Protein AF-K4QZ03-F1 (afdb_monomer_lite)

Structure (mmCIF, N/CA/C/O backbone):
data_AF-K4QZ03-F1
#
_entry.id   AF-K4QZ03-F1
#
loop_
_atom_site.group_PDB
_atom_site.id
_atom_site.type_symbol
_atom_site.label_atom_id
_atom_site.label_alt_id
_atom_site.label_comp_id
_atom_site.label_asym_id
_atom_site.label_entity_id
_atom_site.label_seq_id
_atom_site.pdbx_PDB_ins_code
_atom_site.Cartn_x
_atom_site.Cartn_y
_atom_site.Cartn_z
_atom_site.occupancy
_atom_site.B_iso_or_equiv
_atom_site.auth_seq_id
_atom_site.auth_comp_id
_atom_site.auth_asym_id
_atom_site.auth_atom_id
_atom_site.pdbx_PDB_model_num
ATOM 1 N N . MET A 1 1 ? -0.118 31.481 -8.036 1.00 44.06 1 MET A N 1
ATOM 2 C CA . MET A 1 1 ? -0.001 30.556 -6.888 1.00 44.06 1 MET A CA 1
ATOM 3 C C . MET A 1 1 ? -1.365 29.911 -6.633 1.00 44.06 1 MET A C 1
ATOM 5 O O . MET A 1 1 ? -2.047 30.269 -5.687 1.00 44.06 1 MET A O 1
ATOM 9 N N . THR A 1 2 ? -1.806 29.025 -7.532 1.00 47.28 2 THR A N 1
ATOM 10 C CA . THR A 1 2 ? -2.956 28.109 -7.370 1.00 47.28 2 THR A CA 1
ATOM 11 C C . THR A 1 2 ? -2.961 27.199 -8.599 1.00 47.28 2 THR A C 1
ATOM 13 O O . THR A 1 2 ? -3.250 27.697 -9.675 1.00 47.28 2 THR A O 1
ATOM 16 N N . ASP A 1 3 ? -2.531 25.940 -8.466 1.00 45.00 3 ASP A N 1
ATOM 17 C CA . ASP A 1 3 ? -3.018 24.755 -9.217 1.00 45.00 3 ASP A CA 1
ATOM 18 C C . ASP A 1 3 ? -2.136 23.529 -8.897 1.00 45.00 3 ASP A C 1
ATOM 20 O O . ASP A 1 3 ? -1.487 22.936 -9.751 1.00 45.00 3 ASP A O 1
ATOM 24 N N . GLY A 1 4 ? -2.038 23.175 -7.613 1.00 45.56 4 GLY A N 1
ATOM 25 C CA . GLY A 1 4 ? -1.431 21.905 -7.198 1.00 45.56 4 GLY A CA 1
ATOM 26 C C . GLY A 1 4 ? -2.439 20.754 -7.158 1.00 45.56 4 GLY A C 1
ATOM 27 O O . GLY A 1 4 ? -2.055 19.630 -6.877 1.00 45.56 4 GLY A O 1
ATOM 28 N N . ARG A 1 5 ? -3.735 21.011 -7.391 1.00 44.88 5 ARG A N 1
ATOM 29 C CA . ARG A 1 5 ? -4.811 20.047 -7.103 1.00 44.88 5 ARG A CA 1
ATOM 30 C C . ARG A 1 5 ? -5.104 19.117 -8.284 1.00 44.88 5 ARG A C 1
ATOM 32 O O . ARG A 1 5 ? -5.384 17.943 -8.069 1.00 44.88 5 ARG A O 1
ATOM 39 N N . ARG A 1 6 ? -4.945 19.596 -9.524 1.00 47.06 6 ARG A N 1
ATOM 40 C CA . ARG A 1 6 ? -5.271 18.819 -10.735 1.00 47.06 6 ARG A CA 1
ATOM 41 C C . ARG A 1 6 ? -4.330 17.645 -11.017 1.00 47.06 6 ARG A C 1
ATOM 43 O O . ARG A 1 6 ? -4.777 16.623 -11.527 1.00 47.06 6 ARG A O 1
ATOM 50 N N . VAL A 1 7 ? -3.049 17.750 -10.658 1.00 54.28 7 VAL A N 1
ATOM 51 C CA . VAL A 1 7 ? -2.078 16.655 -10.871 1.00 54.28 7 VAL A CA 1
ATOM 52 C C . VAL A 1 7 ? -2.278 15.517 -9.858 1.00 54.28 7 VAL A C 1
ATOM 54 O O . VAL A 1 7 ? -2.093 14.349 -10.198 1.00 54.28 7 VAL A O 1
ATOM 57 N N . TYR A 1 8 ? -2.715 15.831 -8.633 1.00 46.31 8 TYR A N 1
ATOM 58 C CA . TYR A 1 8 ? -2.955 14.825 -7.594 1.00 46.31 8 TYR A CA 1
ATOM 59 C C . TYR A 1 8 ? -4.190 13.959 -7.883 1.00 46.31 8 TYR A C 1
ATOM 61 O O . TYR A 1 8 ? -4.121 12.744 -7.713 1.00 46.31 8 TYR A O 1
ATOM 69 N N . GLU A 1 9 ? -5.283 14.540 -8.391 1.00 52.16 9 GLU A N 1
ATOM 70 C CA . GLU A 1 9 ? -6.512 13.788 -8.704 1.00 52.16 9 GLU A CA 1
ATOM 71 C C . GLU A 1 9 ? -6.298 12.755 -9.826 1.00 52.16 9 GLU A C 1
ATOM 73 O O . GLU A 1 9 ? -6.789 11.626 -9.747 1.00 52.16 9 GLU A O 1
ATOM 78 N N . HIS A 1 10 ? -5.502 13.084 -10.851 1.00 58.97 10 HIS A N 1
ATOM 79 C CA . HIS A 1 10 ? -5.261 12.155 -11.959 1.00 58.97 10 HIS A CA 1
ATOM 80 C C . HIS A 1 10 ? -4.412 10.936 -11.544 1.00 58.97 10 HIS A C 1
ATOM 82 O O . HIS A 1 10 ? -4.610 9.831 -12.073 1.00 58.97 10 HIS A O 1
ATOM 88 N N . ARG A 1 11 ? -3.500 11.117 -10.578 1.00 54.00 11 ARG A N 1
ATOM 89 C CA . ARG A 1 11 ? -2.606 10.068 -10.062 1.00 54.00 11 ARG A CA 1
ATOM 90 C C . ARG A 1 11 ? -3.364 8.949 -9.353 1.00 54.00 11 ARG A C 1
ATOM 92 O O . ARG A 1 11 ? -2.988 7.788 -9.479 1.00 54.00 11 ARG A O 1
ATOM 99 N N . GLU A 1 12 ? -4.444 9.274 -8.648 1.00 57.34 12 GLU A N 1
ATOM 100 C CA . GLU A 1 12 ? -5.259 8.266 -7.959 1.00 57.34 12 GLU A CA 1
ATOM 101 C C . GLU A 1 12 ? -6.119 7.449 -8.936 1.00 57.34 12 GLU A C 1
ATOM 103 O O . GLU A 1 12 ? -6.275 6.240 -8.763 1.00 57.34 12 GLU A O 1
ATOM 108 N N . LEU A 1 13 ? -6.621 8.071 -10.010 1.00 58.00 13 LEU A N 1
ATOM 109 C CA . LEU A 1 13 ? -7.438 7.389 -11.025 1.00 58.00 13 LEU A CA 1
ATOM 110 C C . LEU A 1 13 ? -6.636 6.421 -11.906 1.00 58.00 13 LEU A C 1
ATOM 112 O O . LEU A 1 13 ? -7.189 5.436 -12.396 1.00 58.00 13 LEU A O 1
ATOM 116 N N . THR A 1 14 ? -5.345 6.695 -12.096 1.00 65.38 14 THR A N 1
ATOM 117 C CA . THR A 1 14 ? -4.439 5.925 -12.966 1.00 65.38 14 THR A CA 1
ATOM 118 C C . THR A 1 14 ? -3.443 5.062 -12.189 1.00 65.38 14 THR A C 1
ATOM 120 O O . THR A 1 14 ? -2.553 4.452 -12.789 1.00 65.38 14 THR A O 1
ATOM 123 N N . ALA A 1 15 ? -3.597 4.988 -10.861 1.00 80.62 15 ALA A N 1
ATOM 124 C CA . ALA A 1 15 ? -2.713 4.226 -9.994 1.00 80.62 15 ALA A CA 1
ATOM 125 C C . ALA A 1 15 ? -2.626 2.756 -10.460 1.00 80.62 15 ALA A C 1
ATOM 127 O O . ALA A 1 15 ? -3.662 2.109 -10.654 1.00 80.62 15 ALA A O 1
ATOM 128 N N . PRO A 1 16 ? -1.408 2.206 -10.636 1.00 86.19 16 PRO A N 1
ATOM 129 C CA . PRO A 1 16 ? -1.225 0.829 -11.094 1.00 86.19 16 PRO A CA 1
ATOM 130 C C . PRO A 1 16 ? -1.725 -0.196 -10.076 1.00 86.19 16 PRO A C 1
ATOM 132 O O . PRO A 1 16 ? -2.055 -1.314 -10.456 1.00 86.19 16 PRO A O 1
ATOM 135 N N . VAL A 1 17 ? -1.792 0.186 -8.801 1.00 92.19 17 VAL A N 1
ATOM 136 C CA . VAL A 1 17 ? -2.226 -0.670 -7.702 1.00 92.19 17 VAL A CA 1
ATOM 137 C C . VAL A 1 17 ? -3.505 -0.101 -7.102 1.00 92.19 17 VAL A C 1
ATOM 139 O O . VAL A 1 17 ? -3.547 1.070 -6.721 1.00 92.19 17 VAL A O 1
ATOM 142 N N . ARG A 1 18 ? -4.545 -0.933 -6.985 1.00 92.62 18 ARG A N 1
ATOM 143 C CA . ARG A 1 18 ? -5.760 -0.591 -6.228 1.00 92.62 18 ARG A CA 1
ATOM 144 C C . ARG A 1 18 ? -5.869 -1.427 -4.965 1.00 92.62 18 ARG A C 1
ATOM 146 O O . ARG A 1 18 ? -5.492 -2.594 -4.957 1.00 92.62 18 ARG A O 1
ATOM 153 N N . LEU A 1 19 ? -6.434 -0.814 -3.927 1.00 92.38 19 LEU A N 1
ATOM 154 C CA . LEU A 1 19 ? -6.674 -1.427 -2.625 1.00 92.38 19 LEU A CA 1
ATOM 155 C C . LEU A 1 19 ? -8.175 -1.441 -2.328 1.00 92.38 19 LEU A C 1
ATOM 157 O O . LEU A 1 19 ? -8.845 -0.414 -2.457 1.00 92.38 19 LEU A O 1
ATOM 161 N N . ARG A 1 20 ? -8.706 -2.596 -1.931 1.00 90.12 20 ARG A N 1
ATOM 162 C CA . ARG A 1 20 ? -10.109 -2.783 -1.530 1.00 90.12 20 ARG A CA 1
ATOM 163 C C . ARG A 1 20 ? -10.185 -3.602 -0.242 1.00 90.12 20 ARG A C 1
ATOM 165 O O . ARG A 1 20 ? -9.265 -4.353 0.062 1.00 90.12 20 ARG A O 1
ATOM 172 N N . SER A 1 21 ? -11.277 -3.479 0.509 1.00 81.62 21 SER A N 1
ATOM 173 C CA . SER A 1 21 ? -11.605 -4.447 1.563 1.00 81.62 21 SER A CA 1
ATOM 174 C C . SER A 1 21 ? -12.329 -5.648 0.967 1.00 81.62 21 SER A C 1
ATOM 176 O O . SER A 1 21 ? -13.191 -5.488 0.101 1.00 81.62 21 SER A O 1
ATOM 178 N N . PHE A 1 22 ? -12.034 -6.838 1.485 1.00 70.25 22 PHE A N 1
ATOM 179 C CA . PHE A 1 22 ? -12.877 -8.014 1.304 1.00 70.25 22 PHE A CA 1
ATOM 180 C C . PHE A 1 22 ? -13.451 -8.419 2.657 1.00 70.25 22 PHE A C 1
ATOM 182 O O . PHE A 1 22 ? -12.757 -8.367 3.677 1.00 70.25 22 PHE A O 1
ATOM 189 N N . ARG A 1 23 ? -14.751 -8.734 2.699 1.00 55.66 23 ARG A N 1
ATOM 190 C CA . ARG A 1 23 ? -15.416 -9.037 3.970 1.00 55.66 23 ARG A CA 1
ATOM 191 C C . ARG A 1 23 ? -14.722 -10.234 4.624 1.00 55.66 23 ARG A C 1
ATOM 193 O O . ARG A 1 23 ? -14.546 -11.259 3.989 1.00 55.66 23 ARG A O 1
ATOM 200 N N . HIS A 1 24 ? -14.343 -10.071 5.890 1.00 52.50 24 HIS A N 1
ATOM 201 C CA . HIS A 1 24 ? -13.774 -11.096 6.776 1.00 52.50 24 HIS A CA 1
ATOM 202 C C . HIS A 1 24 ? -12.394 -11.689 6.409 1.00 52.50 24 HIS A C 1
ATOM 204 O O . HIS A 1 24 ? -11.777 -12.264 7.299 1.00 52.50 24 HIS A O 1
ATOM 210 N N . GLU A 1 25 ? -11.861 -11.489 5.196 1.00 53.41 25 GLU A N 1
ATOM 211 C CA . GLU A 1 25 ? -10.586 -12.110 4.761 1.00 53.41 25 GLU A CA 1
ATOM 212 C C . GLU A 1 25 ? -9.397 -11.140 4.633 1.00 53.41 25 GLU A C 1
ATOM 214 O O . GLU A 1 25 ? -8.260 -11.577 4.472 1.00 53.41 25 GLU A O 1
ATOM 219 N N . GLY A 1 26 ? -9.619 -9.824 4.745 1.00 75.38 26 GLY A N 1
ATOM 220 C CA . GLY A 1 26 ? -8.538 -8.832 4.782 1.00 75.38 26 GLY A CA 1
ATOM 221 C C . GLY A 1 26 ? -8.551 -7.837 3.622 1.00 75.38 26 GLY A C 1
ATOM 222 O O . GLY A 1 26 ? -9.608 -7.376 3.179 1.00 75.38 26 GLY A O 1
ATOM 223 N N . LEU A 1 27 ? -7.360 -7.422 3.192 1.00 89.56 27 LEU A N 1
ATOM 224 C CA . LEU A 1 27 ? -7.169 -6.426 2.141 1.00 89.56 27 LEU A CA 1
ATOM 225 C C . LEU A 1 27 ? -6.987 -7.120 0.796 1.00 89.56 27 LEU A C 1
ATOM 227 O O . LEU A 1 27 ? -6.282 -8.114 0.711 1.00 89.56 27 LEU A O 1
ATOM 231 N N . VAL A 1 28 ? -7.582 -6.587 -0.265 1.00 92.50 28 VAL A N 1
ATOM 232 C CA . VAL A 1 28 ? -7.383 -7.084 -1.630 1.00 92.50 28 VAL A CA 1
ATOM 233 C C . VAL A 1 28 ? -6.622 -6.050 -2.431 1.00 92.50 28 VAL A C 1
ATOM 235 O O . VAL A 1 28 ? -7.035 -4.890 -2.534 1.00 92.50 28 VAL A O 1
ATOM 238 N N . VAL A 1 29 ? -5.516 -6.501 -3.011 1.00 93.81 29 VAL A N 1
ATOM 239 C CA . VAL A 1 29 ? -4.689 -5.735 -3.934 1.00 93.81 29 VAL A CA 1
ATOM 240 C C . VAL A 1 29 ? -5.002 -6.167 -5.359 1.00 93.81 29 VAL A C 1
ATOM 242 O O . VAL A 1 29 ? -5.132 -7.355 -5.640 1.00 93.81 29 VAL A O 1
ATOM 245 N N . GLN A 1 30 ? -5.129 -5.192 -6.257 1.00 94.38 30 GLN A N 1
ATOM 246 C CA . GLN A 1 30 ? -5.340 -5.403 -7.687 1.00 94.38 30 GLN A CA 1
ATOM 247 C C . GLN A 1 30 ? -4.215 -4.764 -8.496 1.00 94.38 30 GLN A C 1
ATOM 249 O O . GLN A 1 30 ? -3.910 -3.585 -8.290 1.00 94.38 30 GLN A O 1
ATOM 254 N N . ASN A 1 31 ? -3.698 -5.490 -9.487 1.00 95.38 31 ASN A N 1
ATOM 255 C CA . ASN A 1 31 ? -2.930 -4.895 -10.572 1.00 95.38 31 ASN A CA 1
ATOM 256 C C . ASN A 1 31 ? -3.899 -4.272 -11.591 1.00 95.38 31 ASN A C 1
ATOM 258 O O . ASN A 1 31 ? -4.544 -4.966 -12.372 1.00 95.38 31 ASN A O 1
ATOM 262 N N . HIS A 1 32 ? -4.034 -2.948 -11.573 1.00 91.94 32 HIS A N 1
ATOM 263 C CA . HIS A 1 32 ? -4.937 -2.207 -12.457 1.00 91.94 32 HIS A CA 1
ATOM 264 C C . HIS A 1 32 ? -4.320 -1.892 -13.831 1.00 91.94 32 HIS A C 1
ATOM 266 O O . HIS A 1 32 ? -4.959 -1.265 -14.675 1.00 91.94 32 HIS A O 1
ATOM 272 N N . ARG A 1 33 ? -3.070 -2.301 -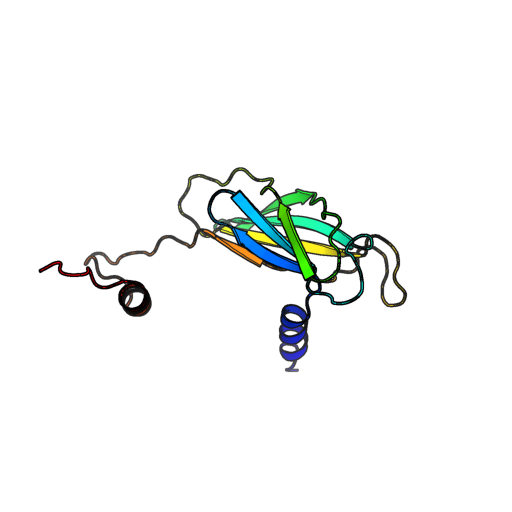14.076 1.00 85.81 33 ARG A N 1
ATOM 273 C CA . ARG A 1 33 ? -2.420 -2.146 -15.382 1.00 85.81 33 ARG A CA 1
ATOM 274 C C . ARG A 1 33 ? -2.907 -3.215 -16.351 1.00 85.81 33 ARG A C 1
ATOM 276 O O . ARG A 1 33 ? -3.379 -4.269 -15.944 1.00 85.81 33 ARG A O 1
ATOM 283 N N . CYS A 1 34 ? -2.735 -2.942 -17.643 1.00 84.06 34 CYS A N 1
ATOM 284 C CA . CYS A 1 34 ? -3.112 -3.848 -18.728 1.00 84.06 34 CYS A CA 1
ATOM 285 C C . CYS A 1 34 ? -1.933 -4.614 -19.363 1.00 84.06 34 CYS A C 1
ATOM 287 O O . CYS A 1 34 ? -2.185 -5.480 -20.190 1.00 84.06 34 CYS A O 1
ATOM 289 N N . PHE A 1 35 ? -0.670 -4.339 -18.991 1.00 85.50 35 PHE A N 1
ATOM 290 C CA . PHE A 1 35 ? 0.493 -4.911 -19.703 1.00 85.50 35 PHE A CA 1
ATOM 291 C C . PHE A 1 35 ? 1.716 -5.328 -18.863 1.00 85.50 35 PHE A C 1
ATOM 293 O O . PHE A 1 35 ? 2.573 -6.032 -19.384 1.00 85.50 35 PHE A O 1
ATOM 300 N N . ARG A 1 36 ? 1.845 -4.915 -17.595 1.00 91.19 36 ARG A N 1
ATOM 301 C CA . ARG A 1 36 ? 3.006 -5.250 -16.741 1.00 91.19 36 ARG A CA 1
ATOM 302 C C . ARG A 1 36 ? 2.543 -5.777 -15.386 1.00 91.19 36 ARG A C 1
ATOM 304 O O . ARG A 1 36 ? 1.504 -5.335 -14.892 1.00 91.19 36 ARG A O 1
ATOM 311 N N . GLY A 1 37 ? 3.315 -6.697 -14.811 1.00 92.94 37 GLY A N 1
ATOM 312 C CA . GLY A 1 37 ? 3.165 -7.154 -13.429 1.00 92.94 37 GLY A CA 1
ATOM 313 C C . GLY A 1 37 ? 3.598 -6.109 -12.393 1.00 92.94 37 GLY A C 1
ATOM 314 O O . GLY A 1 37 ? 3.804 -4.934 -12.719 1.00 92.94 37 GLY A O 1
ATOM 315 N N . LEU A 1 38 ? 3.721 -6.543 -11.135 1.00 95.38 38 LEU A N 1
ATOM 316 C CA . LEU A 1 38 ? 4.126 -5.708 -9.990 1.00 95.38 38 LEU A CA 1
ATOM 317 C C . LEU A 1 38 ? 5.553 -6.007 -9.483 1.00 95.38 38 LEU A C 1
ATOM 319 O O . LEU A 1 38 ? 5.968 -5.457 -8.472 1.00 95.38 38 LEU A O 1
ATOM 323 N N . ASP A 1 39 ? 6.311 -6.846 -10.184 1.00 94.56 39 ASP A N 1
ATOM 324 C CA . ASP A 1 39 ? 7.657 -7.338 -9.838 1.00 94.56 39 ASP A CA 1
ATOM 325 C C . ASP A 1 39 ? 8.729 -6.239 -9.681 1.00 94.56 39 ASP A C 1
ATOM 327 O O . ASP A 1 39 ? 9.710 -6.398 -8.950 1.00 94.56 39 ASP A O 1
ATOM 331 N N . TRP A 1 40 ? 8.507 -5.100 -10.332 1.00 94.38 40 TRP A N 1
ATOM 332 C CA . TRP A 1 40 ? 9.338 -3.894 -10.301 1.00 94.38 40 TRP A CA 1
ATOM 333 C C . TRP A 1 40 ? 8.977 -2.923 -9.170 1.00 94.38 40 TRP A C 1
ATOM 335 O O . TRP A 1 40 ? 9.568 -1.846 -9.045 1.00 94.38 40 TRP A O 1
ATOM 345 N N . LEU A 1 41 ? 7.982 -3.274 -8.355 1.00 96.75 41 LEU A N 1
ATOM 346 C CA . LEU A 1 41 ? 7.499 -2.470 -7.243 1.00 96.75 41 LEU A CA 1
ATOM 347 C C . LEU A 1 41 ? 7.864 -3.114 -5.910 1.00 96.75 41 LEU A C 1
ATOM 349 O O . LEU A 1 41 ? 7.994 -4.328 -5.774 1.00 96.75 41 LEU A O 1
ATOM 353 N N . THR A 1 42 ? 7.983 -2.269 -4.898 1.00 97.62 42 THR A N 1
ATOM 354 C CA . THR A 1 42 ? 7.999 -2.668 -3.493 1.00 97.62 42 THR A CA 1
ATOM 355 C C . THR A 1 42 ? 6.988 -1.828 -2.726 1.00 97.62 42 THR A C 1
ATOM 357 O O . THR A 1 42 ? 6.564 -0.767 -3.197 1.00 97.62 42 THR A O 1
ATOM 360 N N . ALA A 1 43 ? 6.555 -2.305 -1.563 1.00 97.69 43 ALA A N 1
ATOM 361 C CA . ALA A 1 43 ? 5.541 -1.616 -0.791 1.00 97.69 43 ALA A CA 1
ATOM 362 C C . ALA A 1 43 ? 5.747 -1.714 0.721 1.00 97.69 43 ALA A C 1
ATOM 364 O O . ALA A 1 43 ? 6.429 -2.591 1.253 1.00 97.69 43 ALA A O 1
ATOM 365 N N . ARG A 1 44 ? 5.103 -0.787 1.428 1.00 97.94 44 ARG A N 1
ATOM 366 C CA . ARG A 1 44 ? 4.978 -0.804 2.885 1.00 97.94 44 ARG A CA 1
ATOM 367 C C . ARG A 1 44 ? 3.581 -0.384 3.304 1.00 97.94 44 ARG A C 1
ATOM 369 O O . ARG A 1 44 ? 2.973 0.496 2.694 1.00 97.94 44 ARG A O 1
ATOM 376 N N . TRP A 1 45 ? 3.102 -0.982 4.379 1.00 97.25 45 TRP A N 1
ATOM 377 C CA . TRP A 1 45 ? 1.867 -0.582 5.022 1.00 97.25 45 TRP A CA 1
ATOM 378 C C . TRP A 1 45 ? 2.101 0.591 5.975 1.00 97.25 45 TRP A C 1
ATOM 380 O O . TRP A 1 45 ? 3.100 0.630 6.697 1.00 97.25 45 TRP A O 1
ATOM 390 N N . GLU A 1 46 ? 1.150 1.519 6.010 1.00 97.56 46 GLU A N 1
ATOM 391 C CA . GLU A 1 46 ? 1.012 2.551 7.039 1.00 97.56 46 GLU A CA 1
ATOM 392 C C . GLU A 1 46 ? -0.382 2.462 7.658 1.00 97.56 46 GLU A C 1
ATOM 394 O O . GLU A 1 46 ? -1.376 2.462 6.932 1.00 97.56 46 GLU A O 1
ATOM 399 N N . LEU A 1 47 ? -0.463 2.413 8.986 1.00 94.94 47 LEU A N 1
ATOM 400 C CA . LEU A 1 47 ? -1.711 2.476 9.739 1.00 94.94 47 LEU A CA 1
ATOM 401 C C . LEU A 1 47 ? -1.770 3.795 10.504 1.00 94.94 47 LEU A C 1
ATOM 403 O O . LEU A 1 47 ? -1.040 3.967 11.479 1.00 94.94 47 LEU A O 1
ATOM 407 N N . THR A 1 48 ? -2.643 4.705 10.085 1.00 95.06 48 THR A N 1
ATOM 408 C CA . THR A 1 48 ? -2.872 5.977 10.777 1.00 95.06 48 THR A CA 1
ATOM 409 C C . THR A 1 48 ? -4.041 5.828 11.742 1.00 95.06 48 THR A C 1
ATOM 411 O O . THR A 1 48 ? -5.142 5.431 11.346 1.00 95.06 48 THR A O 1
ATOM 414 N N . LEU A 1 49 ? -3.786 6.140 13.010 1.00 92.25 49 LEU A N 1
ATOM 415 C CA . LEU A 1 49 ? -4.754 6.093 14.100 1.00 92.25 49 LEU A CA 1
ATOM 416 C C . LEU A 1 49 ? -5.323 7.489 14.381 1.00 92.25 49 LEU A C 1
ATOM 418 O O . LEU A 1 49 ? -4.692 8.504 14.088 1.00 92.25 49 LEU A O 1
ATOM 422 N N . ALA A 1 50 ? -6.499 7.538 15.006 1.00 89.75 50 ALA A N 1
ATOM 423 C CA . ALA A 1 50 ? -7.161 8.787 15.393 1.00 89.75 50 ALA A CA 1
ATOM 424 C C . ALA A 1 50 ? -6.327 9.683 16.327 1.00 89.75 50 ALA A C 1
ATOM 426 O O . ALA A 1 50 ? -6.500 10.895 16.325 1.00 89.75 50 AL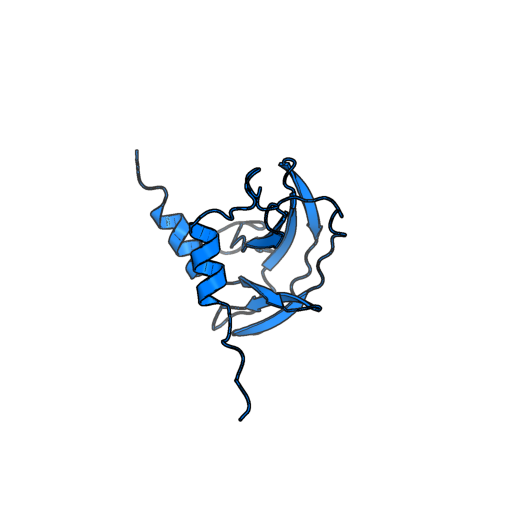A A O 1
ATOM 427 N N . ASP A 1 51 ? -5.409 9.101 17.102 1.00 88.25 51 ASP A N 1
ATOM 428 C CA . ASP A 1 51 ? -4.494 9.837 17.984 1.00 88.25 51 ASP A CA 1
ATOM 429 C C . ASP A 1 51 ? -3.279 10.442 17.251 1.00 88.25 51 ASP A C 1
ATOM 431 O O . ASP A 1 51 ? -2.362 10.962 17.883 1.00 88.25 51 ASP A O 1
ATOM 435 N N . GLY A 1 52 ? -3.253 10.359 15.917 1.00 88.12 52 GLY A N 1
ATOM 436 C CA . GLY A 1 52 ? -2.185 10.880 15.067 1.00 88.12 52 GLY A CA 1
ATOM 437 C C . GLY A 1 52 ? -0.978 9.951 14.928 1.00 88.12 52 GLY A C 1
ATOM 438 O O . GLY A 1 52 ? -0.099 10.221 14.106 1.00 88.12 52 GLY A O 1
ATOM 439 N N . ARG A 1 53 ? -0.914 8.835 15.667 1.00 93.06 53 ARG A N 1
ATOM 440 C CA . ARG A 1 53 ? 0.176 7.864 15.510 1.00 93.06 53 ARG A CA 1
ATOM 441 C C . ARG A 1 53 ? 0.067 7.139 14.174 1.00 93.06 53 ARG A C 1
ATOM 443 O O . ARG A 1 53 ? -1.023 6.807 13.706 1.00 93.06 53 ARG A O 1
ATOM 450 N N . THR A 1 54 ? 1.228 6.846 13.591 1.00 95.75 54 THR A N 1
ATOM 451 C CA . THR A 1 54 ? 1.350 6.020 12.387 1.00 95.75 54 THR A CA 1
ATOM 452 C C . THR A 1 54 ? 2.223 4.806 12.678 1.00 95.75 54 THR A C 1
ATOM 454 O O . THR A 1 54 ? 3.376 4.956 13.078 1.00 95.75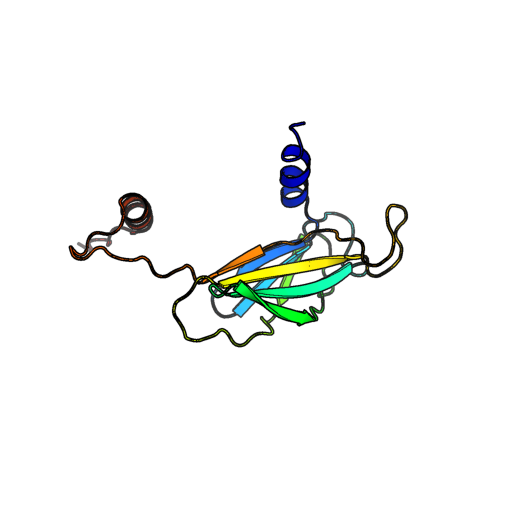 54 THR A O 1
ATOM 457 N N . LEU A 1 55 ? 1.673 3.607 12.482 1.00 95.56 55 LEU A N 1
ATOM 458 C CA . LEU A 1 55 ? 2.422 2.348 12.533 1.00 95.56 55 LEU A CA 1
ATOM 459 C C . LEU A 1 55 ? 2.832 1.939 11.119 1.00 95.56 55 LEU A C 1
ATOM 461 O O . LEU A 1 55 ? 2.087 2.182 10.171 1.00 95.56 55 LEU A O 1
ATOM 465 N N . THR A 1 56 ? 3.989 1.298 10.969 1.00 97.31 56 THR A N 1
ATOM 466 C CA . THR A 1 56 ? 4.484 0.833 9.669 1.00 97.31 56 THR A CA 1
ATOM 467 C C . THR A 1 56 ? 4.852 -0.645 9.705 1.00 97.31 56 THR A C 1
ATOM 469 O O . THR A 1 56 ? 5.249 -1.174 10.740 1.00 97.31 56 THR A O 1
ATOM 472 N N . ALA A 1 57 ? 4.686 -1.321 8.570 1.00 96.31 57 ALA A N 1
ATOM 473 C CA . ALA A 1 57 ? 5.084 -2.714 8.378 1.00 96.31 57 ALA A CA 1
ATOM 474 C C . ALA A 1 57 ? 5.479 -2.948 6.909 1.00 96.31 57 ALA A C 1
ATOM 476 O O . ALA A 1 57 ? 4.959 -2.251 6.030 1.00 96.31 57 ALA A O 1
ATOM 477 N N . PRO A 1 58 ? 6.381 -3.898 6.606 1.00 96.44 58 PRO A N 1
ATOM 478 C CA . PRO A 1 58 ? 6.666 -4.279 5.224 1.00 96.44 58 PRO A CA 1
ATOM 479 C C . PRO A 1 58 ? 5.415 -4.858 4.545 1.00 96.44 58 PRO A C 1
ATOM 481 O O . PRO A 1 58 ? 4.560 -5.448 5.207 1.00 96.44 58 PRO A O 1
ATOM 484 N N . ALA A 1 59 ? 5.305 -4.684 3.226 1.00 95.50 59 ALA A N 1
ATOM 485 C CA . ALA A 1 59 ? 4.252 -5.288 2.417 1.00 95.50 59 ALA A CA 1
ATOM 486 C C . ALA A 1 59 ? 4.874 -6.077 1.259 1.00 95.50 59 ALA A C 1
ATOM 488 O O . ALA A 1 59 ? 5.514 -5.503 0.379 1.00 95.50 59 ALA A O 1
ATOM 489 N N . GLU A 1 60 ? 4.661 -7.389 1.248 1.00 93.69 60 GLU A N 1
ATOM 490 C CA . GLU A 1 60 ? 5.091 -8.255 0.151 1.00 93.69 60 GLU A CA 1
ATOM 491 C C . GLU A 1 60 ? 4.036 -8.229 -0.952 1.00 93.69 60 GLU A C 1
ATOM 493 O O . GLU A 1 60 ? 2.947 -8.779 -0.791 1.00 93.69 60 GLU A O 1
ATOM 498 N N . LEU A 1 61 ? 4.325 -7.539 -2.059 1.00 94.19 61 LEU A N 1
ATOM 499 C CA . LEU A 1 61 ? 3.406 -7.507 -3.192 1.00 94.19 61 LEU A CA 1
ATOM 500 C C . LEU A 1 61 ? 3.356 -8.894 -3.853 1.00 94.19 61 LEU A C 1
ATOM 502 O O . LEU A 1 61 ? 4.409 -9.414 -4.226 1.00 94.19 61 LEU A O 1
ATOM 506 N N . PRO A 1 62 ? 2.161 -9.481 -4.029 1.00 93.88 62 PRO A N 1
ATOM 507 C CA . PRO A 1 62 ? 2.025 -10.754 -4.716 1.00 93.88 62 PRO A CA 1
ATOM 508 C C . PRO A 1 62 ? 2.360 -10.605 -6.201 1.00 93.88 62 PRO A C 1
ATOM 510 O O . PRO A 1 62 ? 2.178 -9.541 -6.804 1.00 93.88 62 PRO A O 1
ATOM 513 N N . GLU A 1 63 ? 2.797 -11.702 -6.809 1.00 94.50 63 GLU A N 1
ATOM 514 C CA . GLU A 1 63 ? 2.944 -11.783 -8.257 1.00 94.50 63 GLU A CA 1
ATOM 515 C C . GLU A 1 63 ? 1.556 -11.735 -8.909 1.00 94.50 63 GLU A C 1
ATOM 517 O O . GLU A 1 63 ? 0.793 -12.695 -8.855 1.00 94.50 63 GLU A O 1
ATOM 522 N N . LEU A 1 64 ? 1.215 -10.584 -9.493 1.00 95.00 64 LEU A N 1
ATOM 523 C CA . LEU A 1 64 ? -0.062 -10.346 -10.165 1.00 95.00 64 LEU A CA 1
ATOM 524 C C . LEU A 1 64 ? 0.165 -9.967 -11.621 1.00 95.00 64 LEU A C 1
ATOM 526 O O . LEU A 1 64 ? 0.804 -8.949 -11.920 1.00 95.00 64 LEU A O 1
ATOM 530 N N . ARG A 1 65 ? -0.431 -10.729 -12.536 1.00 94.25 65 ARG A N 1
ATOM 531 C CA . ARG A 1 65 ? -0.543 -10.337 -13.943 1.00 94.25 65 ARG A CA 1
ATOM 532 C C . ARG A 1 65 ? -1.490 -9.139 -14.082 1.00 94.25 65 ARG A C 1
ATOM 534 O O . ARG A 1 65 ? -2.255 -8.831 -13.163 1.00 94.25 65 ARG A O 1
ATOM 541 N N . PRO A 1 66 ? -1.451 -8.434 -15.225 1.00 94.19 66 PRO A N 1
ATOM 542 C CA . PRO A 1 66 ? -2.418 -7.387 -15.531 1.00 94.19 66 PRO A CA 1
ATOM 543 C C . PRO A 1 66 ? -3.869 -7.796 -15.244 1.00 94.19 66 PRO A C 1
ATOM 545 O O . PRO A 1 66 ? -4.332 -8.827 -15.724 1.00 94.19 66 PRO A O 1
ATOM 548 N N . GLY A 1 67 ? -4.586 -6.982 -14.467 1.00 92.31 67 GLY A N 1
ATOM 549 C CA . GLY A 1 67 ? -5.988 -7.199 -14.102 1.00 92.31 67 GLY A CA 1
ATOM 550 C C . GLY A 1 67 ? -6.232 -8.113 -12.895 1.00 92.31 67 GLY A C 1
ATOM 551 O O . GLY A 1 67 ? -7.328 -8.055 -12.331 1.00 92.31 67 GLY A O 1
ATOM 552 N N . GLU A 1 68 ? -5.248 -8.910 -12.469 1.00 95.19 68 GLU A N 1
ATOM 553 C CA . GLU A 1 68 ? -5.411 -9.883 -11.384 1.00 95.19 68 GLU A CA 1
ATOM 554 C C . GLU A 1 68 ? -5.489 -9.231 -9.996 1.00 95.19 68 GLU A C 1
ATOM 556 O O . GLU A 1 68 ? -5.053 -8.095 -9.766 1.00 95.19 68 GLU A O 1
ATOM 561 N N . THR A 1 69 ? -6.052 -9.988 -9.053 1.00 94.44 69 THR A N 1
ATOM 562 C CA . THR A 1 69 ? -6.220 -9.605 -7.650 1.00 94.44 69 THR A CA 1
ATOM 563 C C . THR A 1 69 ? -5.689 -10.682 -6.720 1.00 94.44 69 THR A C 1
ATOM 565 O O . THR A 1 69 ? -5.872 -11.864 -6.997 1.00 94.44 69 THR A O 1
ATOM 568 N N . ALA A 1 70 ? -5.154 -10.282 -5.570 1.00 93.62 70 ALA A N 1
ATOM 569 C CA . ALA A 1 70 ? -4.830 -11.196 -4.481 1.00 93.62 70 ALA A CA 1
ATOM 570 C C . ALA A 1 70 ? -5.197 -10.594 -3.124 1.00 93.62 70 ALA A C 1
ATOM 572 O O . ALA A 1 70 ? -5.132 -9.377 -2.918 1.00 93.62 70 ALA A O 1
ATOM 573 N N . ALA A 1 71 ? -5.580 -11.471 -2.198 1.00 92.06 71 ALA A N 1
A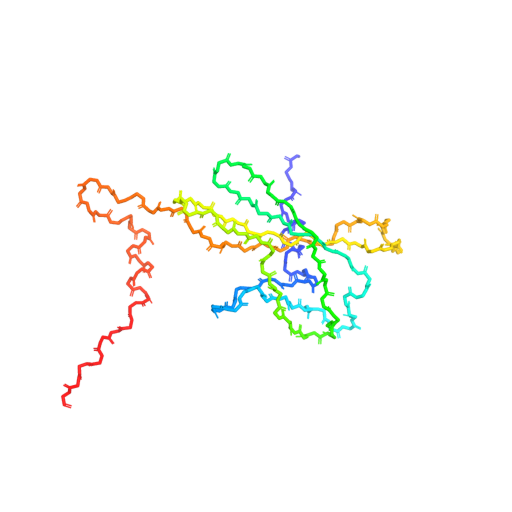TOM 574 C CA . ALA A 1 71 ? -5.734 -11.117 -0.800 1.00 92.06 71 ALA A CA 1
ATOM 575 C C . ALA A 1 71 ? -4.353 -10.952 -0.151 1.00 92.06 71 ALA A C 1
ATOM 577 O O . ALA A 1 71 ? -3.433 -11.731 -0.394 1.00 92.06 71 ALA A O 1
ATOM 578 N N . MET A 1 72 ? -4.226 -9.936 0.692 1.00 90.38 72 MET A N 1
ATOM 579 C CA . MET A 1 72 ? -3.068 -9.674 1.526 1.00 90.38 72 MET A CA 1
ATOM 580 C C . MET A 1 72 ? -3.533 -9.516 2.977 1.00 90.38 72 MET A C 1
ATOM 582 O O . MET A 1 72 ? -4.462 -8.740 3.248 1.00 90.38 72 MET A O 1
ATOM 586 N N . PRO A 1 73 ? -2.898 -10.215 3.930 1.00 88.81 73 PRO A N 1
ATOM 587 C CA . PRO A 1 73 ? -3.226 -10.048 5.335 1.00 88.81 73 PRO A CA 1
ATOM 588 C C . PRO A 1 73 ? -2.852 -8.637 5.800 1.00 88.81 73 PRO A C 1
ATOM 590 O O . PRO A 1 73 ? -1.835 -8.074 5.392 1.00 88.81 73 PRO A O 1
ATOM 593 N N . LEU A 1 74 ? -3.666 -8.066 6.689 1.00 87.50 74 LEU A N 1
ATOM 594 C CA . LEU A 1 74 ? -3.313 -6.830 7.381 1.00 87.50 74 LEU A CA 1
ATOM 595 C C . LEU A 1 74 ? -2.275 -7.167 8.467 1.00 87.50 74 LEU A C 1
ATOM 597 O O . LEU A 1 74 ? -2.625 -7.870 9.415 1.00 87.50 74 LEU A O 1
ATOM 601 N N . PRO A 1 75 ? -1.033 -6.653 8.407 1.00 90.31 75 PRO A N 1
ATOM 602 C CA . PRO A 1 75 ? 0.024 -7.043 9.345 1.00 90.31 75 PRO A CA 1
ATOM 603 C C . PRO A 1 75 ? -0.070 -6.320 10.699 1.00 90.31 75 PRO A C 1
ATOM 605 O O . PRO A 1 75 ? 0.906 -6.249 11.442 1.00 90.31 75 PRO A O 1
ATOM 608 N N . PHE A 1 76 ? -1.228 -5.744 11.025 1.00 89.44 76 PHE A N 1
ATOM 609 C CA . PHE A 1 76 ? -1.432 -4.984 12.250 1.00 89.44 76 PHE A CA 1
ATOM 610 C C . PHE A 1 76 ? -2.556 -5.582 13.077 1.00 89.44 76 PHE A C 1
ATOM 612 O O . PHE A 1 76 ? -3.647 -5.859 12.579 1.00 89.44 76 PHE A O 1
ATOM 619 N N . THR A 1 77 ? -2.320 -5.662 14.383 1.00 88.38 77 THR A N 1
ATOM 620 C CA . THR A 1 77 ? -3.413 -5.816 15.340 1.00 88.38 77 THR A CA 1
ATOM 621 C C . THR A 1 77 ? -4.090 -4.464 15.517 1.00 88.38 77 THR A C 1
ATOM 623 O O . THR A 1 77 ? -3.467 -3.502 15.966 1.00 88.38 77 THR A O 1
ATOM 626 N N . LEU A 1 78 ? -5.371 -4.375 15.155 1.00 86.56 78 LEU A N 1
ATOM 627 C CA . LEU A 1 78 ? -6.122 -3.133 15.297 1.00 86.56 78 LEU A CA 1
ATOM 628 C C . LEU A 1 78 ? -6.400 -2.837 16.781 1.00 86.56 78 LEU A C 1
ATOM 630 O O . LEU A 1 78 ? -6.886 -3.722 17.493 1.00 86.56 78 LEU A O 1
ATOM 634 N N . PRO A 1 79 ? -6.167 -1.601 17.260 1.00 83.94 79 PRO A N 1
ATOM 635 C CA . PRO A 1 79 ? -6.523 -1.232 18.622 1.00 83.94 79 PRO A CA 1
ATOM 636 C C . PRO A 1 79 ? -8.034 -1.379 18.845 1.00 83.94 79 PRO A C 1
ATOM 638 O O . PRO A 1 79 ? -8.852 -1.141 17.949 1.00 83.94 79 PRO A O 1
ATOM 641 N N . ARG A 1 80 ? -8.418 -1.780 20.061 1.00 78.50 80 ARG A N 1
ATOM 642 C CA . ARG A 1 80 ? -9.825 -2.021 20.432 1.00 78.50 80 ARG A CA 1
ATOM 643 C C . ARG A 1 80 ? -10.632 -0.738 20.678 1.00 78.50 80 ARG A C 1
ATOM 645 O O . ARG A 1 80 ? -11.853 -0.801 20.659 1.00 78.50 80 ARG A O 1
ATOM 652 N N . GLY A 1 81 ? -9.972 0.404 20.885 1.00 76.31 81 GLY A N 1
ATOM 653 C CA . GLY A 1 81 ? -10.631 1.685 21.169 1.00 76.31 81 GLY A CA 1
ATOM 654 C C . GLY A 1 81 ? -11.490 2.223 20.016 1.00 76.31 81 GLY A C 1
ATOM 655 O O . GLY A 1 81 ? -11.296 1.863 18.854 1.00 76.31 81 GLY A O 1
ATOM 656 N N . GLY A 1 82 ? -12.437 3.107 20.331 1.00 68.69 82 GLY A N 1
ATOM 657 C CA . GLY A 1 82 ? -13.210 3.844 19.330 1.00 68.69 82 GLY A CA 1
ATOM 658 C C . GLY A 1 82 ? -12.348 4.933 18.693 1.00 68.69 82 GLY A C 1
ATOM 659 O O . GLY A 1 82 ? -11.762 5.745 19.397 1.00 68.69 82 GLY A O 1
ATOM 660 N N . GLY A 1 83 ? -12.223 4.931 17.371 1.00 85.56 83 GLY A N 1
ATOM 661 C CA . GLY A 1 83 ? -11.426 5.922 16.656 1.00 85.56 83 GLY A CA 1
ATOM 662 C C . GLY A 1 83 ? -11.338 5.595 15.176 1.00 85.56 83 GLY A C 1
ATOM 663 O O . GLY A 1 83 ? -11.436 4.430 14.783 1.00 85.56 83 GLY A O 1
ATOM 664 N N . GLU A 1 84 ? -11.176 6.627 14.354 1.00 90.06 84 GLU A N 1
ATOM 665 C CA . GLU A 1 84 ? -10.939 6.432 12.931 1.00 90.06 84 GLU A CA 1
ATOM 666 C C . GLU A 1 84 ? -9.589 5.741 12.701 1.00 90.06 84 GLU A C 1
ATOM 668 O O . GLU A 1 84 ? -8.591 6.040 13.362 1.00 90.06 84 GLU A O 1
ATOM 673 N N . ILE A 1 85 ? -9.575 4.784 11.776 1.00 91.62 85 ILE A N 1
ATOM 674 C CA . ILE A 1 85 ? -8.371 4.055 11.388 1.00 91.62 85 ILE A CA 1
ATOM 675 C C . ILE A 1 85 ? -8.312 3.993 9.869 1.00 91.62 85 ILE A C 1
ATOM 677 O O . ILE A 1 85 ? -9.244 3.511 9.213 1.00 91.62 85 ILE A O 1
ATOM 681 N N . TRP A 1 86 ? -7.174 4.413 9.327 1.00 93.88 86 TRP A N 1
ATOM 682 C CA . TRP A 1 86 ? -6.860 4.346 7.907 1.00 93.88 86 TRP A CA 1
ATOM 683 C C . TRP A 1 86 ? -5.661 3.441 7.674 1.00 93.88 86 TRP A C 1
ATOM 685 O O . TRP A 1 86 ? -4.692 3.490 8.428 1.00 93.88 86 TRP A O 1
ATOM 695 N N . VAL A 1 87 ? -5.715 2.651 6.604 1.00 94.50 87 VAL A N 1
ATOM 696 C CA . VAL A 1 87 ? -4.560 1.913 6.095 1.00 94.50 87 VAL A CA 1
ATOM 697 C C . VAL A 1 87 ? -4.168 2.448 4.728 1.00 94.50 87 VAL A C 1
ATOM 699 O O . VAL A 1 87 ? -5.022 2.624 3.859 1.00 94.50 87 VAL A O 1
ATOM 702 N N . THR A 1 88 ? -2.877 2.681 4.536 1.00 95.94 88 THR A N 1
ATOM 703 C CA . THR A 1 88 ? -2.280 3.095 3.267 1.00 95.94 88 THR A CA 1
ATOM 704 C C . THR A 1 88 ? -1.270 2.040 2.837 1.00 95.94 88 THR A C 1
ATOM 706 O O . THR A 1 88 ? -0.432 1.623 3.637 1.00 95.94 88 THR A O 1
ATOM 709 N N . LEU A 1 89 ? -1.327 1.616 1.576 1.00 96.88 89 LEU A N 1
ATOM 710 C CA . LEU A 1 89 ? -0.264 0.829 0.953 1.00 96.88 89 LEU A CA 1
ATOM 711 C C . LEU A 1 89 ? 0.622 1.791 0.170 1.00 96.88 89 LEU A C 1
ATOM 713 O O . LEU A 1 89 ? 0.238 2.230 -0.911 1.00 96.88 89 LEU A O 1
ATOM 717 N N . ARG A 1 90 ? 1.785 2.156 0.705 1.00 97.62 90 ARG A N 1
ATOM 718 C CA . ARG A 1 90 ? 2.716 3.029 -0.014 1.00 97.62 90 ARG A CA 1
ATOM 719 C C . ARG A 1 90 ? 3.569 2.188 -0.949 1.00 97.62 90 ARG A C 1
ATOM 721 O O . ARG A 1 90 ? 4.306 1.324 -0.478 1.00 97.62 90 ARG A O 1
ATOM 728 N N . VAL A 1 91 ? 3.460 2.448 -2.247 1.00 97.31 91 VAL A N 1
ATOM 729 C CA . VAL A 1 91 ? 4.100 1.666 -3.307 1.00 97.31 91 VAL A CA 1
ATOM 730 C C . VAL A 1 91 ? 5.170 2.505 -3.992 1.00 97.31 91 VAL A C 1
ATOM 732 O O . VAL A 1 91 ? 4.895 3.615 -4.459 1.00 97.31 91 VAL A O 1
ATOM 735 N N . THR A 1 92 ? 6.379 1.966 -4.081 1.00 97.75 92 THR A N 1
ATOM 736 C CA . THR A 1 92 ? 7.548 2.626 -4.669 1.00 97.75 92 THR A CA 1
ATOM 737 C C . THR A 1 92 ? 8.222 1.731 -5.702 1.00 97.75 92 THR A C 1
ATOM 739 O O . THR A 1 92 ? 8.028 0.515 -5.702 1.00 97.75 92 THR A O 1
ATOM 742 N N . THR A 1 93 ? 9.054 2.311 -6.563 1.00 97.69 93 THR A N 1
ATOM 743 C CA . THR A 1 93 ? 9.945 1.539 -7.440 1.00 97.69 93 THR A CA 1
ATOM 744 C C . THR A 1 93 ? 10.914 0.690 -6.613 1.00 97.69 93 THR A C 1
ATOM 746 O O . THR A 1 93 ? 11.442 1.144 -5.591 1.00 97.69 93 THR A O 1
ATOM 749 N N . LYS A 1 94 ? 11.119 -0.565 -7.026 1.00 97.56 94 LYS A N 1
ATOM 750 C CA . LYS A 1 94 ? 12.061 -1.504 -6.398 1.00 97.56 94 LYS A CA 1
ATOM 751 C C . LYS A 1 94 ? 13.508 -1.215 -6.793 1.00 97.56 94 LYS A C 1
ATOM 753 O O . LYS A 1 94 ? 14.386 -1.324 -5.936 1.00 97.56 94 LYS A O 1
ATOM 758 N N . ASP A 1 95 ? 13.699 -0.792 -8.039 1.00 96.94 95 ASP A N 1
ATOM 759 C CA . ASP A 1 95 ? 14.970 -0.485 -8.697 1.00 96.94 95 ASP A CA 1
ATOM 760 C C . ASP A 1 95 ? 14.897 0.894 -9.377 1.00 96.94 95 ASP A C 1
ATOM 762 O O . ASP A 1 95 ? 13.850 1.551 -9.355 1.00 96.94 95 ASP A O 1
ATOM 766 N N . ASP A 1 96 ? 16.010 1.347 -9.955 1.00 97.31 96 ASP A N 1
ATOM 767 C CA . ASP A 1 96 ? 16.022 2.552 -10.785 1.00 97.31 96 ASP A CA 1
ATOM 768 C C . ASP A 1 96 ? 15.196 2.319 -12.056 1.00 97.31 96 ASP A C 1
ATOM 770 O O . ASP A 1 96 ? 15.377 1.334 -12.771 1.00 97.31 96 ASP A O 1
ATOM 774 N N . GLU A 1 97 ? 14.291 3.246 -12.351 1.00 94.81 97 GLU A N 1
ATOM 775 C CA . GLU A 1 97 ? 13.478 3.243 -13.561 1.00 94.81 97 GLU A CA 1
ATOM 776 C C . GLU A 1 97 ? 13.878 4.446 -14.440 1.00 94.81 97 GLU A C 1
ATOM 778 O O . GLU A 1 97 ? 14.351 5.461 -13.925 1.00 94.81 97 GLU A O 1
ATOM 783 N N . PRO A 1 98 ? 13.668 4.411 -15.770 1.00 95.44 98 PRO A N 1
ATOM 784 C CA . PRO A 1 98 ? 14.130 5.478 -16.672 1.00 95.44 98 PRO A CA 1
ATOM 785 C C . PRO A 1 98 ? 13.626 6.897 -16.347 1.00 95.44 98 PRO A C 1
ATOM 787 O O . PRO A 1 98 ? 14.162 7.880 -16.849 1.00 95.44 98 PRO A O 1
ATOM 790 N N . TRP A 1 99 ? 12.570 7.008 -15.543 1.00 91.94 99 TRP A N 1
ATOM 791 C CA . TRP A 1 99 ? 11.903 8.252 -15.161 1.00 91.94 99 TRP A CA 1
ATOM 792 C C . TRP A 1 99 ? 12.117 8.630 -13.687 1.00 91.94 99 TRP A C 1
ATOM 794 O O . TRP A 1 99 ? 11.650 9.688 -13.265 1.00 91.94 99 TRP A O 1
ATOM 804 N N . GLY A 1 100 ? 12.792 7.796 -12.890 1.00 94.81 100 GLY A N 1
ATOM 805 C CA . GLY A 1 100 ? 13.005 8.074 -11.475 1.00 94.81 100 GLY A CA 1
ATOM 806 C C . GLY A 1 100 ? 13.854 7.019 -10.764 1.00 94.81 100 GLY A C 1
ATOM 807 O O . GLY A 1 100 ? 13.827 5.847 -11.134 1.00 94.81 100 GLY A O 1
ATOM 808 N N . PRO A 1 101 ? 14.595 7.413 -9.718 1.00 97.94 101 PRO A N 1
ATOM 809 C CA . PRO A 1 101 ? 15.428 6.486 -8.964 1.00 97.94 101 PRO A CA 1
ATOM 810 C C . PRO A 1 101 ? 14.595 5.435 -8.220 1.00 97.94 101 PRO A C 1
ATOM 812 O O . PRO A 1 101 ? 13.381 5.577 -8.017 1.00 97.94 101 PRO A O 1
ATOM 815 N N . ARG A 1 102 ? 15.269 4.400 -7.733 1.00 97.88 102 ARG A N 1
ATOM 816 C CA . ARG A 1 102 ? 14.753 3.448 -6.755 1.00 97.88 102 ARG A CA 1
ATOM 817 C C . ARG A 1 102 ? 14.117 4.169 -5.567 1.00 97.88 102 ARG A C 1
ATOM 819 O O . ARG A 1 102 ? 14.668 5.127 -5.029 1.00 97.88 102 ARG A O 1
ATOM 826 N N . GLY A 1 103 ? 12.968 3.667 -5.120 1.00 97.44 103 GLY A N 1
ATOM 827 C CA . GLY A 1 103 ? 12.208 4.260 -4.023 1.00 97.44 103 GLY A CA 1
ATOM 828 C C . GLY A 1 103 ? 11.317 5.431 -4.443 1.00 97.44 103 GLY A C 1
ATOM 829 O O . GLY A 1 103 ? 10.653 6.013 -3.584 1.00 97.44 103 GLY A O 1
ATOM 830 N N . THR A 1 104 ? 11.235 5.760 -5.736 1.00 96.69 104 THR A N 1
ATOM 831 C CA . THR A 1 104 ? 10.284 6.765 -6.216 1.00 96.69 104 THR A CA 1
ATOM 832 C C . THR A 1 104 ? 8.863 6.282 -5.956 1.00 96.69 104 THR A C 1
ATOM 834 O O . THR A 1 104 ? 8.480 5.186 -6.372 1.00 96.69 104 THR A O 1
ATOM 837 N N . GLU A 1 105 ? 8.063 7.091 -5.260 1.00 96.19 105 GLU A N 1
ATOM 838 C CA . GLU A 1 105 ? 6.664 6.761 -5.020 1.00 96.19 105 GLU A CA 1
ATOM 839 C C . GLU A 1 105 ? 5.906 6.675 -6.337 1.00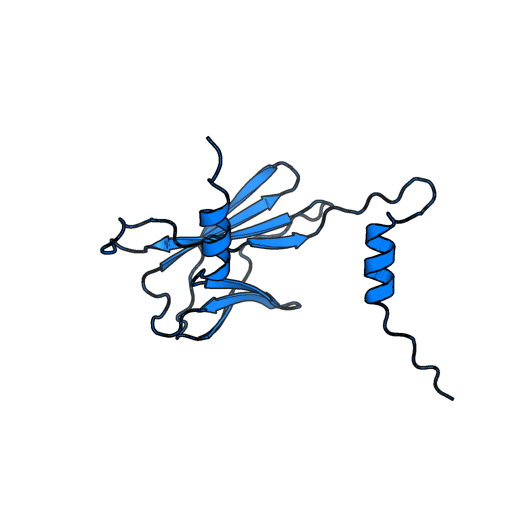 96.19 105 GLU A C 1
ATOM 841 O O . GLU A 1 105 ? 5.970 7.576 -7.170 1.00 96.19 105 GLU A O 1
ATOM 846 N N . VAL A 1 106 ? 5.144 5.601 -6.496 1.00 93.94 106 VAL A N 1
ATOM 847 C CA . VAL A 1 106 ? 4.279 5.373 -7.650 1.00 93.94 106 VAL A CA 1
ATOM 848 C C . VAL A 1 106 ? 2.852 5.749 -7.277 1.00 93.94 106 VAL A C 1
ATOM 850 O O . VAL A 1 106 ? 2.249 6.612 -7.921 1.00 93.94 106 VAL A O 1
ATOM 853 N N . CYS A 1 107 ? 2.337 5.173 -6.190 1.00 94.31 107 CYS A N 1
ATOM 854 C CA . CYS A 1 107 ? 1.017 5.477 -5.648 1.00 94.31 107 CYS A CA 1
ATOM 855 C C . CYS A 1 107 ? 0.928 5.127 -4.155 1.00 94.31 107 CYS A C 1
ATOM 857 O O . CYS A 1 107 ? 1.770 4.404 -3.620 1.00 94.31 107 CYS A O 1
ATOM 859 N N . ALA A 1 108 ? -0.116 5.630 -3.497 1.00 95.62 108 ALA A N 1
ATOM 860 C CA . ALA A 1 108 ? -0.396 5.367 -2.090 1.00 95.62 108 ALA A CA 1
ATOM 861 C C . ALA A 1 108 ? -1.903 5.132 -1.864 1.00 95.62 108 ALA A C 1
ATOM 863 O O . ALA A 1 108 ? -2.558 5.946 -1.207 1.00 95.62 108 ALA A O 1
ATOM 864 N N . PRO A 1 109 ? -2.502 4.070 -2.446 1.00 93.62 109 PRO A N 1
ATOM 865 C CA . PRO A 1 109 ? -3.915 3.783 -2.242 1.00 93.62 109 PRO A CA 1
ATOM 866 C C . PRO A 1 109 ? -4.219 3.597 -0.753 1.00 93.62 109 PRO A C 1
ATOM 868 O O . PRO A 1 109 ? -3.488 2.926 -0.018 1.00 93.62 109 PRO A O 1
ATOM 871 N N . ARG A 1 110 ? -5.327 4.199 -0.319 1.00 92.88 110 ARG A N 1
ATOM 872 C CA . ARG A 1 110 ? -5.737 4.250 1.081 1.00 92.88 110 ARG A CA 1
ATOM 873 C C . ARG A 1 110 ? -7.167 3.761 1.249 1.00 92.88 110 ARG A C 1
ATOM 875 O O . ARG A 1 110 ? -8.043 4.070 0.445 1.00 92.88 110 ARG A O 1
ATOM 882 N N . LEU A 1 111 ? -7.401 3.031 2.331 1.00 91.50 111 LEU A N 1
ATOM 883 C CA . LEU A 1 111 ? -8.696 2.485 2.704 1.00 91.50 111 LEU A CA 1
ATOM 884 C C . LEU A 1 111 ? -9.010 2.830 4.162 1.00 91.50 111 LEU A C 1
ATOM 886 O O . LEU A 1 111 ? -8.151 2.730 5.040 1.00 91.50 111 LEU A O 1
ATOM 890 N N . ARG A 1 112 ? -10.263 3.202 4.438 1.00 90.69 112 ARG A N 1
ATOM 891 C CA . ARG A 1 112 ? -10.742 3.361 5.812 1.00 90.69 112 ARG A CA 1
ATOM 892 C C . ARG A 1 112 ? -11.112 2.000 6.394 1.00 90.69 112 ARG A C 1
ATOM 894 O O . ARG A 1 112 ? -12.024 1.353 5.889 1.00 90.69 112 ARG A O 1
ATOM 901 N N . LEU A 1 113 ? -10.436 1.594 7.467 1.00 87.75 113 LEU A N 1
ATOM 902 C CA . LEU A 1 113 ? -10.720 0.342 8.177 1.00 87.75 113 LEU A CA 1
ATOM 903 C C . LEU A 1 113 ? -11.794 0.512 9.249 1.00 87.75 113 LEU A C 1
ATOM 905 O O . LEU A 1 113 ? -12.588 -0.395 9.486 1.00 87.75 113 LEU A O 1
ATOM 909 N N . ARG A 1 114 ? -11.825 1.678 9.898 1.00 87.06 114 ARG A N 1
ATOM 910 C CA . ARG A 1 114 ? -12.815 2.021 10.921 1.00 87.06 114 ARG A CA 1
ATOM 911 C C . ARG A 1 114 ? -13.169 3.495 10.801 1.00 87.06 114 ARG A C 1
ATOM 913 O O . ARG A 1 114 ? -12.272 4.314 10.641 1.00 87.06 114 ARG A O 1
ATOM 920 N N . ALA A 1 115 ? -14.457 3.820 10.853 1.00 81.31 115 ALA A N 1
ATOM 921 C CA . ALA A 1 115 ? -14.920 5.201 10.955 1.00 81.31 115 ALA A CA 1
ATOM 922 C C . ALA A 1 115 ? -14.774 5.707 12.397 1.00 81.31 115 ALA A C 1
ATOM 924 O O . ALA A 1 115 ? -14.819 4.906 13.333 1.00 81.31 115 ALA A O 1
ATOM 925 N N . ALA A 1 116 ? -14.655 7.022 12.584 1.00 73.56 116 ALA A N 1
ATOM 926 C CA . ALA A 1 116 ? -14.875 7.599 13.904 1.00 73.56 116 ALA A CA 1
ATOM 927 C C . ALA A 1 116 ? -16.279 7.205 14.414 1.00 73.56 116 ALA A C 1
ATOM 929 O O . ALA A 1 116 ? -17.209 7.116 13.599 1.00 73.56 116 ALA A O 1
ATOM 930 N N . PRO A 1 117 ? -16.446 6.948 15.725 1.00 66.56 117 PRO A N 1
ATOM 931 C CA . PRO A 1 117 ? -17.770 6.835 16.316 1.00 66.56 117 PRO A CA 1
ATOM 932 C C . PRO A 1 117 ? -18.584 8.076 15.951 1.00 66.56 117 PRO A C 1
ATOM 934 O O . PRO A 1 117 ? -18.073 9.193 16.002 1.00 66.56 117 PRO A O 1
ATOM 937 N N . VAL A 1 118 ? -19.834 7.875 15.545 1.00 62.66 118 VAL A N 1
ATOM 938 C CA . VAL A 1 118 ? -20.763 8.993 15.392 1.00 62.66 118 VAL A CA 1
ATOM 939 C C . VAL A 1 118 ? -21.115 9.440 16.804 1.00 62.66 118 VAL A C 1
ATOM 941 O O . VAL A 1 118 ? -21.647 8.637 17.570 1.00 62.66 118 VAL A O 1
ATOM 944 N N . GLU A 1 119 ? -20.811 10.688 17.154 1.00 58.44 119 GLU A N 1
ATOM 945 C CA . GLU A 1 119 ? -21.442 11.294 18.322 1.00 58.44 119 GLU A CA 1
ATOM 946 C C . GLU A 1 119 ? -22.923 11.458 17.997 1.00 58.44 119 GLU A C 1
ATOM 948 O O . GLU A 1 119 ? -23.307 12.211 17.101 1.00 58.44 119 GLU A O 1
ATOM 953 N N . VAL A 1 120 ? -23.742 10.653 18.664 1.00 56.16 120 VAL A N 1
ATOM 954 C CA . VAL A 1 120 ? -25.177 10.890 18.732 1.00 56.16 120 VAL A CA 1
ATOM 955 C C . VAL A 1 120 ? -25.340 12.025 19.732 1.00 56.16 120 VAL A C 1
ATOM 957 O O . VAL A 1 120 ? -24.757 11.960 20.818 1.00 56.16 120 VAL A O 1
ATOM 960 N N . ASP A 1 121 ? -26.055 13.081 19.355 1.00 54.78 121 ASP A N 1
ATOM 961 C CA . ASP A 1 121 ? -26.345 14.154 20.300 1.00 54.78 121 ASP A CA 1
ATOM 962 C C . ASP A 1 121 ? -27.116 13.609 21.519 1.00 54.78 121 ASP A C 1
ATOM 964 O O . ASP A 1 121 ? -27.622 12.481 21.524 1.00 54.78 121 ASP A O 1
ATOM 968 N N . ALA A 1 122 ? -27.187 14.402 22.591 1.00 56.38 122 ALA A N 1
ATOM 969 C CA . ALA A 1 122 ? -27.853 14.008 23.836 1.00 56.38 122 ALA A CA 1
ATOM 970 C C . ALA A 1 122 ? -29.343 13.644 23.652 1.00 56.38 122 ALA A C 1
ATOM 972 O O . ALA A 1 122 ? -29.952 13.078 24.558 1.00 56.38 122 ALA A O 1
ATOM 973 N N . GLU A 1 123 ? -29.913 13.944 22.484 1.00 63.59 123 GLU A N 1
ATOM 974 C CA . GLU A 1 123 ? -31.306 13.712 22.119 1.00 63.59 123 GLU A CA 1
ATOM 975 C C . GLU A 1 123 ? -31.500 12.426 21.291 1.00 63.59 123 GLU A C 1
ATOM 977 O O . GLU A 1 123 ? -32.624 12.067 20.941 1.00 63.59 123 GLU A O 1
ATOM 982 N N . GLY A 1 124 ? -30.423 11.678 21.017 1.00 55.50 124 GLY A N 1
ATOM 983 C CA . GLY A 1 124 ? -30.489 10.410 20.292 1.00 55.50 124 GLY A CA 1
ATOM 984 C C . GLY A 1 124 ? -30.611 10.569 18.772 1.00 55.50 124 GLY A C 1
ATOM 985 O O . GLY A 1 124 ? -30.847 9.579 18.072 1.00 55.50 124 GLY A O 1
ATOM 986 N N . LEU A 1 125 ? -30.460 11.786 18.240 1.00 58.16 125 LEU A N 1
ATOM 987 C CA . LEU A 1 125 ? -30.618 12.080 16.823 1.00 58.16 125 LEU A CA 1
ATOM 988 C C . LEU A 1 125 ? -29.288 11.897 16.084 1.00 58.16 125 LEU A C 1
ATOM 990 O O . LEU A 1 125 ? -28.249 12.475 16.400 1.00 58.16 125 LEU A O 1
ATOM 994 N N . LEU A 1 126 ? -29.320 11.054 15.049 1.00 59.34 126 LEU A N 1
ATOM 995 C CA . LEU A 1 126 ? -28.215 10.957 14.102 1.00 59.34 126 LEU A CA 1
ATOM 996 C C . LEU A 1 126 ? -28.172 12.233 13.245 1.00 59.34 126 LEU A C 1
ATOM 998 O O . LEU A 1 126 ? -29.229 12.709 12.819 1.00 59.34 126 LEU A O 1
ATOM 1002 N N . PRO A 1 127 ? -26.980 12.740 12.881 1.00 64.25 127 PRO A N 1
ATOM 1003 C CA . PRO A 1 127 ? -26.864 13.841 11.931 1.00 64.25 127 PRO A CA 1
ATOM 1004 C C . PRO A 1 127 ? -27.635 13.528 10.640 1.00 64.25 127 PRO A C 1
ATOM 1006 O O . PRO A 1 127 ? -27.560 12.409 10.126 1.00 64.25 127 PRO A O 1
ATOM 1009 N N . LEU A 1 128 ? -28.333 14.514 10.063 1.00 59.16 128 LEU A N 1
ATOM 1010 C CA . LEU A 1 128 ? -29.197 14.327 8.882 1.00 59.16 128 LEU A CA 1
ATOM 1011 C C . LEU A 1 128 ? -28.476 13.647 7.695 1.00 59.16 128 LEU A C 1
ATOM 1013 O O . LEU A 1 128 ? -29.075 12.871 6.949 1.00 59.16 128 LEU A O 1
ATOM 1017 N N . SER A 1 129 ? -27.165 13.866 7.552 1.00 54.88 129 SER A N 1
ATOM 1018 C CA . SER A 1 129 ? -26.327 13.224 6.527 1.00 54.88 129 SER A CA 1
ATOM 1019 C C . SER A 1 129 ? -26.201 11.699 6.690 1.00 54.88 12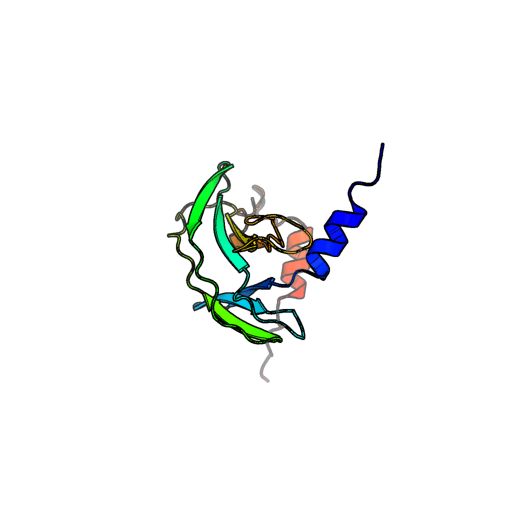9 SER A C 1
ATOM 1021 O O . SER A 1 129 ? -26.030 10.983 5.700 1.00 54.88 129 SER A O 1
ATOM 1023 N N . LEU A 1 130 ? -26.309 11.188 7.918 1.00 59.72 130 LEU A N 1
ATOM 1024 C CA . LEU A 1 130 ? -26.304 9.763 8.253 1.00 59.72 130 LEU A CA 1
ATOM 1025 C C . LEU A 1 130 ? -27.700 9.145 8.151 1.00 59.72 130 LEU A C 1
ATOM 1027 O O . LEU A 1 130 ? -27.806 7.998 7.716 1.00 59.72 130 LEU A O 1
ATOM 1031 N N . LEU A 1 131 ? -28.759 9.906 8.449 1.00 60.88 131 LEU A N 1
ATOM 1032 C CA . LEU A 1 131 ? -30.144 9.477 8.229 1.00 60.88 131 LEU A CA 1
ATOM 1033 C C . LEU A 1 131 ? -30.385 9.142 6.748 1.00 60.88 131 LEU A C 1
ATOM 1035 O O . LEU A 1 131 ? -30.894 8.071 6.429 1.00 60.88 131 LEU A O 1
ATOM 1039 N N . ILE A 1 132 ? -29.919 10.005 5.837 1.00 61.41 132 ILE A N 1
ATOM 1040 C CA . ILE A 1 132 ? -30.039 9.791 4.385 1.00 61.41 132 ILE A CA 1
ATOM 1041 C C . ILE A 1 132 ? -29.305 8.512 3.951 1.00 61.41 132 ILE A C 1
ATOM 1043 O O . ILE A 1 132 ? -29.842 7.719 3.183 1.00 61.41 132 ILE A O 1
ATOM 1047 N N . ARG A 1 133 ? -28.095 8.258 4.469 1.00 57.91 133 ARG A N 1
ATOM 1048 C CA . ARG A 1 133 ? -27.331 7.037 4.145 1.00 57.91 133 ARG A CA 1
ATOM 1049 C C . ARG A 1 133 ? -27.954 5.769 4.732 1.00 57.91 133 ARG A C 1
ATOM 1051 O O . ARG A 1 133 ? -27.883 4.727 4.090 1.00 57.91 133 ARG A O 1
ATOM 1058 N N . SER A 1 134 ? -28.545 5.856 5.923 1.00 59.25 134 SER A N 1
ATOM 1059 C CA . SER A 1 134 ? -29.259 4.747 6.563 1.00 59.25 134 SER A CA 1
ATOM 1060 C C . SER A 1 134 ? -30.515 4.373 5.772 1.00 59.25 134 SER A C 1
ATOM 1062 O O . SER A 1 134 ? -30.686 3.212 5.408 1.00 59.25 134 SER A O 1
ATOM 1064 N N . LEU A 1 135 ? -31.337 5.364 5.405 1.00 63.81 135 LEU A N 1
ATOM 1065 C CA . LEU A 1 135 ? -32.563 5.161 4.627 1.00 63.81 135 LEU A CA 1
ATOM 1066 C C . LEU A 1 135 ? -32.292 4.589 3.229 1.00 63.81 135 LEU A C 1
ATOM 1068 O O . LEU A 1 135 ? -33.043 3.737 2.767 1.00 63.81 135 LEU A O 1
ATOM 1072 N N . LEU A 1 136 ? -31.197 4.991 2.577 1.00 62.78 136 LEU A N 1
ATOM 1073 C CA . LEU A 1 136 ? -30.813 4.456 1.265 1.00 62.78 136 LEU A CA 1
ATOM 1074 C C . LEU A 1 136 ? -30.264 3.019 1.312 1.00 62.78 136 LEU A C 1
ATOM 1076 O O . LEU A 1 136 ? -30.158 2.383 0.268 1.00 62.78 136 LEU A O 1
ATOM 1080 N N . ASN A 1 137 ? -29.902 2.504 2.492 1.00 52.66 137 ASN A N 1
ATOM 1081 C CA . ASN A 1 137 ? -29.289 1.182 2.657 1.00 52.66 137 ASN A CA 1
ATOM 1082 C C . ASN A 1 137 ? -30.187 0.182 3.411 1.00 52.66 137 ASN A C 1
ATOM 1084 O O . ASN A 1 137 ? -29.761 -0.941 3.684 1.00 52.66 137 ASN A O 1
ATOM 1088 N N . GLN A 1 138 ? -31.420 0.568 3.751 1.00 46.00 138 GLN A N 1
ATOM 1089 C CA . GLN A 1 138 ? -32.419 -0.346 4.300 1.00 46.00 138 GLN A CA 1
ATOM 1090 C C . GLN A 1 138 ? -33.162 -1.016 3.141 1.00 46.00 138 GLN A C 1
ATOM 1092 O O . GLN A 1 138 ? -33.929 -0.381 2.421 1.00 46.00 138 GLN A O 1
ATOM 1097 N N . SER A 1 139 ? -32.927 -2.315 2.946 1.00 49.81 139 SER A N 1
ATOM 1098 C CA . SER A 1 139 ? -33.823 -3.133 2.126 1.00 49.81 139 SER A CA 1
ATOM 1099 C C . SER A 1 139 ? -35.139 -3.278 2.885 1.00 49.81 139 SER A C 1
ATOM 1101 O O . SER A 1 139 ? -35.132 -3.706 4.039 1.00 49.81 139 SER A O 1
ATOM 1103 N N . LEU A 1 140 ? -36.250 -2.878 2.260 1.00 44.19 140 LEU A N 1
ATOM 1104 C CA . LEU A 1 140 ? -37.589 -3.042 2.827 1.00 44.19 140 LEU A CA 1
ATOM 1105 C C . LEU A 1 140 ? -37.792 -4.514 3.230 1.00 44.19 140 LEU A C 1
ATOM 1107 O O . LEU A 1 140 ? -37.445 -5.395 2.438 1.00 44.19 140 LEU A O 1
ATOM 1111 N N . PRO A 1 141 ? -38.340 -4.814 4.421 1.00 40.50 141 PRO A N 1
ATOM 1112 C CA . PRO A 1 141 ? -38.707 -6.181 4.739 1.00 40.50 141 PRO A CA 1
ATOM 1113 C C . PRO A 1 141 ? -39.776 -6.634 3.743 1.00 40.50 141 PRO A C 1
ATOM 1115 O O . PRO A 1 141 ? -40.828 -6.005 3.617 1.00 40.50 141 PRO A O 1
ATOM 1118 N N . THR A 1 142 ? -39.498 -7.719 3.021 1.00 46.41 142 THR A N 1
ATOM 1119 C CA . THR A 1 142 ? -40.509 -8.436 2.245 1.00 46.41 142 THR A CA 1
ATOM 1120 C C . THR A 1 142 ? -41.591 -8.888 3.218 1.00 46.41 142 THR A C 1
ATOM 1122 O O . THR A 1 142 ? -41.378 -9.805 4.010 1.00 46.41 142 THR A O 1
ATOM 1125 N N . VAL A 1 143 ? -42.744 -8.221 3.187 1.00 44.75 143 VAL A N 1
ATOM 1126 C CA . VAL A 1 143 ? -43.953 -8.705 3.851 1.00 44.75 143 VAL A CA 1
ATOM 1127 C C . VAL A 1 143 ? -44.395 -9.942 3.077 1.00 44.75 143 VAL A C 1
ATOM 1129 O O . VAL A 1 143 ? -44.868 -9.837 1.948 1.00 44.75 143 VAL A O 1
ATOM 1132 N N . ALA A 1 144 ? -44.158 -11.116 3.659 1.00 43.31 144 ALA A N 1
ATOM 1133 C CA . ALA A 1 144 ? -44.728 -12.364 3.179 1.00 43.31 144 ALA A CA 1
ATOM 1134 C C . ALA A 1 144 ? -46.226 -12.366 3.513 1.00 43.31 144 ALA A C 1
ATOM 1136 O O . ALA A 1 144 ? -46.598 -12.284 4.686 1.00 43.31 144 ALA A O 1
ATOM 1137 N N . GLY A 1 145 ? -47.053 -12.413 2.471 1.00 47.62 145 GLY A N 1
ATOM 1138 C CA . GLY A 1 145 ? -48.470 -12.761 2.516 1.00 47.62 145 GLY A CA 1
ATOM 1139 C C . GLY A 1 145 ? -48.695 -14.035 1.723 1.00 47.62 145 GLY A C 1
ATOM 1140 O O . GLY A 1 145 ? -47.944 -14.234 0.739 1.00 47.62 145 GLY A O 1
#

pLDDT: mean 79.8, std 18.59, range [40.5, 97.94]

Radius of gyration: 19.43 Å; chains: 1; bounding box: 64×43×44 Å

Foldseek 3Di:
DDDPDVVVVVLVVPQQWAWDDDPPQAIKIWRQDDADWCPQKFKKKWKAWQVRDIDIDGDDDDTDDHGDMDHDHDPDDDDPDATKMKMWIFMWGCAQDPVGGGRHTRDIHMDTPHDHDQPQPPVRDGDPVVVVVVVVPDDPPPPDD

InterPro domains:
  IPR013783 Immunoglobulin-like fold [G3DSA:2.60.40.10] (15-118)
  IPR032312 Beta-galactosidase, domain 4 [PF16353] (27-112)
  IPR036156 Beta-Galactosidase/glucuronidase domain superfamily [SSF49303] (15-116)

Secondary structure (DSSP, 8-state):
---SHHHHHHHHHT-SEEEEEETTTEEEEEE--SS--STTEEEEEEEEETTS-EEEEEE------TT-EEEE---SPPPSSSS-EEEEEEEEESS-BTTB-TT-EEE--EEEEEPPPP---TT-PPPHHHHHHHHTT-PPP----

Organism: Streptomyces davaonensis (strain DSM 101723 / JCM 4913 / KCC S-0913 / 768) (NCBI:txid1214101)

Sequence (145 aa):
MTDGRRVYEHRELTAPVRLRSFRHEGLVVQNHRCFRGLDWLTARWELTLADGRTLTAPAELPELRPGETAAMPLPFTLPRGGGEIWVTLRVTTKDDEPWGPRGTEVCAPRLRLRAAPVEVDAEGLLPLSLLIRSLLNQSLPTVAG